Protein AF-A0A486NIH8-F1 (afdb_monomer)

Nearest PDB structures (foldseek):
  8gc5-assembly1_D  TM=3.573E-01  e=6.784E+00  Rattus norvegicus

Radius of gyration: 32.81 Å; Cα contacts (8 Å, |Δi|>4): 41; chains: 1; bounding box: 60×27×97 Å

Secondary structure (DSSP, 8-state):
---HHHHHHHHHHHHHHHHHHHHHHHHHHHHHHHHHHHHHHHHHHH-PPEEEPPPP-PPPSS-------PPPTTSS---HHHHHHHHHHTT-EEE--

Sequence (97 aa):
MVSNSSRLWDRFEDASHDNGMQMTSISNDAITALEAAEKRIAELESRTVTVNLPQRLQPGADGWDDWYMHSDNEGEYLKFDDVLAMLTAAGIKVEAE

Solvent-accessible surface area (backbone atoms only — not comparable to full-atom values): 6114 Å² total; per-residue (Å²): 132,86,54,75,67,58,61,50,50,55,54,47,51,52,51,51,51,52,50,52,51,50,52,50,51,53,49,53,54,50,49,53,52,48,55,53,48,51,54,51,47,54,52,58,72,63,61,65,51,75,48,80,65,80,76,82,84,71,79,67,101,77,70,97,73,97,78,85,82,67,68,53,98,84,62,88,46,69,52,70,68,56,51,52,48,51,36,48,75,68,64,35,45,72,57,88,122

Structure (mmCIF, N/CA/C/O backbone):
data_AF-A0A486NIH8-F1
#
_entry.id   AF-A0A486NIH8-F1
#
loop_
_atom_site.group_PDB
_atom_site.id
_atom_site.type_symbol
_atom_site.label_atom_id
_atom_site.label_alt_id
_atom_site.label_comp_id
_atom_site.label_asym_id
_atom_site.label_entity_id
_atom_site.label_seq_id
_atom_site.pdbx_PDB_ins_code
_atom_site.Cartn_x
_atom_site.Cartn_y
_atom_site.Cartn_z
_atom_site.occupancy
_atom_site.B_iso_or_equiv
_atom_site.auth_seq_id
_atom_site.auth_comp_id
_atom_site.auth_asym_id
_atom_site.auth_atom_id
_atom_site.pdbx_PDB_model_num
ATOM 1 N N . MET A 1 1 ? 30.454 2.120 -49.923 1.00 56.72 1 MET A N 1
ATOM 2 C CA . MET A 1 1 ? 30.059 0.881 -49.217 1.00 56.72 1 MET A CA 1
ATOM 3 C C . MET A 1 1 ? 30.159 1.161 -47.727 1.00 56.72 1 MET A C 1
ATOM 5 O O . MET A 1 1 ? 31.258 1.437 -47.269 1.00 56.72 1 MET A O 1
ATOM 9 N N . VAL A 1 2 ? 29.042 1.195 -46.993 1.00 65.19 2 VAL A N 1
ATOM 10 C CA . VAL A 1 2 ? 29.082 1.326 -45.524 1.00 65.19 2 VAL A CA 1
ATOM 11 C C . VAL A 1 2 ? 29.632 0.016 -44.968 1.00 65.19 2 VAL A C 1
ATOM 13 O O . VAL A 1 2 ? 29.163 -1.056 -45.348 1.00 65.19 2 VAL A O 1
ATOM 16 N N . SER A 1 3 ? 30.676 0.092 -44.144 1.00 81.25 3 SER A N 1
ATOM 17 C CA . SER A 1 3 ? 31.319 -1.101 -43.595 1.00 81.25 3 SER A CA 1
ATOM 18 C C . SER A 1 3 ? 30.367 -1.815 -42.637 1.00 81.25 3 SER A C 1
ATOM 20 O O . SER A 1 3 ? 29.647 -1.166 -41.878 1.00 81.25 3 SER A O 1
ATOM 22 N N . ASN A 1 4 ? 30.387 -3.148 -42.644 1.00 81.62 4 ASN A N 1
ATOM 23 C CA . ASN A 1 4 ? 29.507 -3.984 -41.818 1.00 81.62 4 ASN A CA 1
ATOM 24 C C . ASN A 1 4 ? 29.618 -3.643 -40.315 1.00 81.62 4 ASN A C 1
ATOM 26 O O . ASN A 1 4 ? 28.653 -3.769 -39.571 1.00 81.62 4 ASN A O 1
ATOM 30 N N . SER A 1 5 ? 30.784 -3.137 -39.897 1.00 83.12 5 SER A N 1
ATOM 31 C CA . SER A 1 5 ? 31.046 -2.644 -38.542 1.00 83.12 5 SER A CA 1
ATOM 32 C C . SER A 1 5 ? 30.202 -1.412 -38.175 1.00 83.12 5 SER A C 1
ATOM 34 O O . SER A 1 5 ? 29.614 -1.380 -37.103 1.00 83.12 5 SER A O 1
ATOM 36 N N . SER A 1 6 ? 30.044 -0.435 -39.080 1.00 86.75 6 SER A N 1
ATOM 37 C CA . SER A 1 6 ? 29.255 0.788 -38.823 1.00 86.75 6 SER A CA 1
ATOM 38 C C . SER A 1 6 ? 27.792 0.461 -38.527 1.00 86.75 6 SER A C 1
ATOM 40 O O . SER A 1 6 ? 27.213 0.974 -37.583 1.00 86.75 6 SER A O 1
ATOM 42 N N . ARG A 1 7 ? 27.221 -0.482 -39.283 1.00 90.44 7 ARG A N 1
ATOM 43 C CA . ARG A 1 7 ? 25.817 -0.883 -39.147 1.00 90.44 7 ARG A CA 1
ATOM 44 C C . ARG A 1 7 ? 25.535 -1.676 -37.865 1.00 90.44 7 ARG A C 1
ATOM 46 O O . ARG A 1 7 ? 24.387 -1.757 -37.440 1.00 90.44 7 ARG A O 1
ATOM 53 N N . LEU A 1 8 ? 26.555 -2.307 -37.281 1.00 91.06 8 LEU A N 1
ATOM 54 C CA . LEU A 1 8 ? 26.438 -2.969 -35.980 1.00 91.06 8 LEU A CA 1
ATOM 55 C C . LEU A 1 8 ? 26.443 -1.954 -34.836 1.00 91.06 8 LEU A C 1
ATOM 57 O O . LEU A 1 8 ? 25.697 -2.145 -33.881 1.00 91.06 8 LEU A O 1
ATOM 61 N N . TRP A 1 9 ? 27.232 -0.884 -34.956 1.00 92.62 9 TRP A N 1
ATOM 62 C CA . TRP A 1 9 ? 27.263 0.197 -33.971 1.00 92.62 9 TRP A CA 1
ATOM 63 C C . TRP A 1 9 ? 25.944 0.964 -33.913 1.00 92.62 9 TRP A C 1
ATOM 65 O O . TRP A 1 9 ? 25.400 1.094 -32.822 1.00 92.62 9 TRP A O 1
ATOM 75 N N . ASP A 1 10 ? 25.375 1.342 -35.061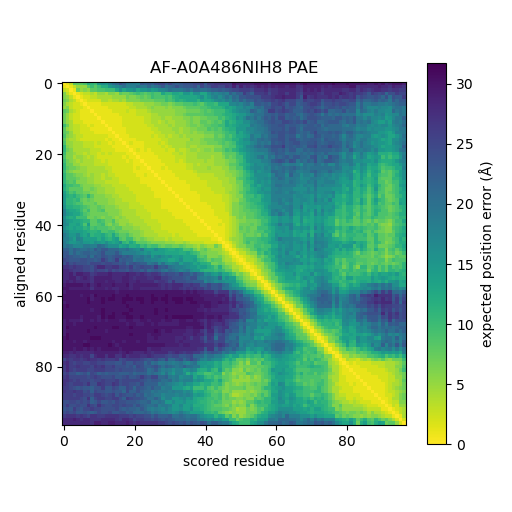 1.00 93.62 10 ASP A N 1
ATOM 76 C CA . ASP A 1 10 ? 24.083 2.048 -35.107 1.00 93.62 10 ASP A CA 1
ATOM 77 C C . ASP A 1 10 ? 22.978 1.226 -34.415 1.00 93.62 10 ASP A C 1
ATOM 79 O O . ASP A 1 10 ? 22.261 1.708 -33.545 1.00 93.62 10 ASP A O 1
ATOM 83 N N . ARG A 1 11 ? 22.908 -0.080 -34.714 1.00 92.19 11 ARG A N 1
ATOM 84 C CA . ARG A 1 11 ? 21.935 -0.989 -34.082 1.00 92.19 11 ARG A CA 1
ATOM 85 C C . ARG A 1 11 ? 22.152 -1.157 -32.581 1.00 92.19 11 ARG A C 1
ATOM 87 O O . ARG A 1 11 ? 21.196 -1.428 -31.860 1.00 92.19 11 ARG A O 1
ATOM 94 N N . PHE A 1 12 ? 23.401 -1.104 -32.129 1.00 92.94 12 PHE A N 1
ATOM 95 C CA . PHE A 1 12 ? 23.723 -1.191 -30.710 1.00 92.94 12 PHE A CA 1
ATOM 96 C C . PHE A 1 12 ? 23.298 0.081 -29.970 1.00 92.94 12 PHE A C 1
ATOM 98 O O . PHE A 1 12 ? 22.767 -0.013 -28.863 1.00 92.94 12 PHE A O 1
ATOM 105 N N . GLU A 1 13 ? 23.503 1.249 -30.577 1.00 94.56 13 GLU A N 1
ATOM 106 C CA . GLU A 1 13 ? 23.083 2.537 -30.028 1.00 94.56 13 GLU A CA 1
ATOM 107 C C . GLU A 1 13 ? 21.553 2.630 -29.945 1.00 94.56 13 GLU A C 1
ATOM 109 O O . GLU A 1 13 ? 21.028 2.899 -28.863 1.00 94.56 13 GLU A O 1
A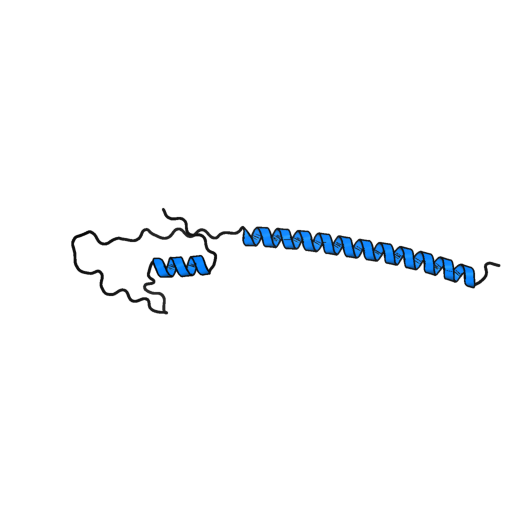TOM 114 N N . ASP A 1 14 ? 20.845 2.259 -31.019 1.00 94.31 14 ASP A N 1
ATOM 115 C CA . ASP A 1 14 ? 19.378 2.180 -31.052 1.00 94.31 14 ASP A CA 1
ATOM 116 C C . ASP A 1 14 ? 18.839 1.243 -29.958 1.00 94.31 14 ASP A C 1
ATOM 118 O O . ASP A 1 14 ? 17.972 1.616 -29.169 1.00 94.31 14 ASP A O 1
ATOM 122 N N . ALA A 1 15 ? 19.398 0.032 -29.843 1.00 93.44 15 ALA A N 1
ATOM 123 C CA . ALA A 1 15 ? 18.972 -0.935 -28.830 1.00 93.44 15 ALA A CA 1
ATOM 124 C C . ALA A 1 15 ? 19.265 -0.459 -27.398 1.00 93.44 15 ALA A C 1
ATOM 126 O O . ALA A 1 15 ? 18.494 -0.732 -26.478 1.00 93.44 15 ALA A O 1
ATOM 127 N N . SER A 1 16 ? 20.379 0.247 -27.189 1.00 92.25 16 SER A N 1
ATOM 128 C CA . SER A 1 16 ? 20.728 0.810 -25.882 1.00 92.25 16 SER A CA 1
ATOM 129 C C . SER A 1 16 ? 19.780 1.945 -25.496 1.00 92.25 16 SER A C 1
ATOM 131 O O . SER A 1 16 ? 19.367 2.032 -24.338 1.00 92.25 16 SER A O 1
ATOM 133 N N . HIS A 1 17 ? 19.397 2.777 -26.465 1.00 93.81 17 HIS A N 1
ATOM 134 C CA . HIS A 1 17 ? 18.413 3.835 -26.278 1.00 93.81 17 HIS A CA 1
ATOM 135 C C . HIS A 1 17 ? 17.027 3.266 -25.945 1.00 93.81 17 HIS A C 1
ATOM 137 O O . HIS A 1 17 ? 16.437 3.648 -24.932 1.00 93.81 17 HIS A O 1
ATOM 143 N N . ASP A 1 18 ? 16.554 2.289 -26.722 1.00 94.88 18 ASP A N 1
ATOM 144 C CA . ASP A 1 18 ? 15.278 1.605 -26.488 1.00 94.88 18 ASP A CA 1
ATOM 145 C C . ASP A 1 18 ? 15.241 0.917 -25.121 1.00 94.88 18 ASP A C 1
ATOM 147 O O . ASP A 1 18 ? 14.258 1.040 -24.388 1.00 94.88 18 ASP A O 1
ATOM 151 N N . ASN A 1 19 ? 16.326 0.246 -24.726 1.00 94.19 19 ASN A N 1
ATOM 152 C CA . ASN A 1 19 ? 16.440 -0.350 -23.396 1.00 94.19 19 ASN A CA 1
ATOM 153 C C . ASN A 1 19 ? 16.386 0.710 -22.286 1.00 94.19 19 ASN A C 1
ATOM 155 O O . ASN A 1 19 ? 15.740 0.493 -21.261 1.00 94.19 19 ASN A O 1
ATOM 159 N N . GLY A 1 20 ? 17.031 1.864 -22.482 1.00 94.12 20 GLY A N 1
ATOM 160 C CA . GLY A 1 20 ? 16.977 2.987 -21.542 1.00 94.12 20 GLY A CA 1
ATOM 161 C C . GLY A 1 20 ? 15.563 3.552 -21.378 1.00 94.12 20 GLY A C 1
ATOM 162 O O . GLY A 1 20 ? 15.110 3.804 -20.256 1.00 94.12 20 GLY A O 1
ATOM 163 N N . MET A 1 21 ? 14.831 3.689 -22.486 1.00 94.12 21 MET A N 1
ATOM 164 C CA . MET A 1 21 ? 13.429 4.110 -22.472 1.00 94.12 21 MET A CA 1
ATOM 165 C C . MET A 1 21 ? 12.529 3.079 -21.786 1.00 94.12 21 MET A C 1
ATOM 167 O O . MET A 1 21 ? 11.725 3.450 -20.930 1.00 94.12 21 MET A O 1
ATOM 171 N N . GLN A 1 22 ? 12.692 1.788 -22.091 1.00 94.31 22 GLN A N 1
ATOM 172 C CA . GLN A 1 22 ? 11.934 0.717 -21.438 1.00 94.31 22 GLN A CA 1
ATOM 173 C C . GLN A 1 22 ? 12.190 0.680 -19.931 1.00 94.31 22 GLN A C 1
ATOM 175 O O . GLN A 1 22 ? 11.241 0.596 -19.157 1.00 94.31 22 GLN A O 1
ATOM 180 N N . MET A 1 23 ? 13.447 0.812 -19.499 1.00 95.25 23 MET A N 1
ATOM 181 C CA . MET A 1 23 ? 13.794 0.841 -18.076 1.00 95.25 23 MET A CA 1
ATOM 182 C C . MET A 1 23 ? 13.123 2.013 -17.352 1.00 95.25 23 MET A C 1
ATOM 184 O O . MET A 1 23 ? 12.626 1.865 -16.235 1.00 95.25 23 MET A O 1
ATOM 188 N N . THR A 1 24 ? 13.073 3.172 -18.008 1.00 95.25 24 THR A N 1
ATOM 189 C CA . THR A 1 24 ? 12.405 4.361 -17.474 1.00 95.25 24 THR A CA 1
ATOM 190 C C . THR A 1 24 ? 10.894 4.147 -17.379 1.00 95.25 24 THR A C 1
ATOM 192 O O . THR A 1 24 ? 10.305 4.447 -16.344 1.00 95.25 24 THR A O 1
ATOM 195 N N . SER A 1 25 ? 10.267 3.573 -18.412 1.00 95.62 25 SER A N 1
ATOM 196 C CA . SER A 1 25 ? 8.836 3.237 -18.393 1.00 95.62 25 SER A CA 1
ATOM 197 C C . SER A 1 25 ? 8.500 2.265 -17.263 1.00 95.62 25 SER A C 1
ATOM 199 O O . SER A 1 25 ? 7.608 2.542 -16.470 1.00 95.62 25 SER A O 1
ATOM 201 N N . ILE A 1 26 ? 9.262 1.173 -17.134 1.00 96.31 26 ILE A N 1
ATOM 202 C CA . ILE A 1 26 ? 9.068 0.169 -16.077 1.00 96.31 26 ILE A CA 1
ATOM 203 C C . ILE A 1 26 ? 9.211 0.809 -14.694 1.00 96.31 26 ILE A C 1
ATOM 205 O O . ILE A 1 26 ? 8.423 0.523 -13.795 1.00 96.31 26 ILE A O 1
ATOM 209 N N . SER A 1 27 ? 10.198 1.692 -14.524 1.00 96.00 27 SER A N 1
ATOM 210 C CA . SER A 1 27 ? 10.405 2.402 -13.260 1.00 96.00 27 SER A CA 1
ATOM 211 C C . SER A 1 27 ? 9.211 3.296 -12.920 1.00 96.00 27 SER A C 1
ATOM 213 O O . SER A 1 27 ? 8.733 3.267 -11.790 1.00 96.00 27 SER A O 1
ATOM 215 N N . ASN A 1 28 ? 8.685 4.043 -13.891 1.00 96.62 28 ASN A N 1
ATOM 216 C CA . ASN A 1 28 ? 7.524 4.910 -13.687 1.00 96.62 28 ASN A CA 1
ATOM 217 C C . ASN A 1 28 ? 6.249 4.116 -13.368 1.00 96.62 28 ASN A C 1
ATOM 219 O O . ASN A 1 28 ? 5.496 4.497 -12.469 1.00 96.62 28 ASN A O 1
ATOM 223 N N . ASP A 1 29 ? 6.025 2.996 -14.057 1.00 96.81 29 ASP A N 1
ATOM 224 C CA . ASP A 1 29 ? 4.888 2.112 -13.793 1.00 96.81 29 ASP A CA 1
ATOM 225 C C . ASP A 1 29 ? 4.981 1.511 -12.382 1.00 96.81 29 ASP A C 1
ATOM 227 O O . ASP A 1 29 ? 3.991 1.479 -11.647 1.00 96.81 29 ASP A O 1
ATOM 231 N N . ALA A 1 30 ? 6.183 1.095 -11.966 1.00 96.12 30 ALA A N 1
ATOM 232 C CA . ALA A 1 30 ? 6.432 0.574 -10.625 1.00 96.12 30 ALA A CA 1
ATOM 233 C C . ALA A 1 30 ? 6.201 1.632 -9.535 1.00 96.12 30 ALA A C 1
ATOM 235 O O . ALA A 1 30 ? 5.575 1.328 -8.520 1.00 96.12 30 ALA A O 1
ATOM 236 N N . ILE A 1 31 ? 6.655 2.871 -9.754 1.00 97.12 31 ILE A N 1
ATOM 237 C CA . ILE A 1 31 ? 6.418 3.994 -8.833 1.00 97.12 31 ILE A CA 1
ATOM 238 C C . ILE A 1 31 ? 4.917 4.263 -8.707 1.00 97.12 31 ILE A C 1
ATOM 240 O O . ILE A 1 31 ? 4.393 4.316 -7.599 1.00 97.12 31 ILE A O 1
ATOM 244 N N . THR A 1 32 ? 4.202 4.336 -9.830 1.00 97.19 32 THR A N 1
ATOM 245 C CA . THR A 1 32 ? 2.754 4.595 -9.840 1.00 97.19 32 THR A CA 1
ATOM 246 C C . THR A 1 32 ? 1.980 3.497 -9.102 1.00 97.19 32 THR A C 1
ATOM 248 O O . THR A 1 32 ? 1.049 3.774 -8.341 1.00 97.19 32 THR A O 1
ATOM 251 N N . ALA A 1 33 ? 2.364 2.232 -9.298 1.00 96.50 33 ALA A N 1
ATOM 252 C CA . ALA A 1 33 ? 1.759 1.105 -8.595 1.00 96.50 33 ALA A CA 1
ATOM 253 C C . ALA A 1 33 ? 2.033 1.150 -7.083 1.00 96.50 33 ALA A C 1
ATOM 255 O O . ALA A 1 33 ? 1.138 0.841 -6.292 1.00 96.50 33 ALA A O 1
ATOM 256 N N . LEU A 1 34 ? 3.243 1.555 -6.685 1.00 96.56 34 LEU A N 1
ATOM 257 C CA . LEU A 1 34 ? 3.615 1.706 -5.282 1.00 96.56 34 LEU A CA 1
ATOM 258 C C . LEU A 1 34 ? 2.804 2.817 -4.609 1.00 96.56 34 LEU A C 1
ATOM 260 O O . LEU A 1 34 ? 2.176 2.562 -3.587 1.00 96.56 34 LEU A O 1
ATOM 264 N N . GLU A 1 35 ? 2.720 3.999 -5.221 1.00 96.69 35 GLU A N 1
ATOM 265 C CA . GLU A 1 35 ? 1.927 5.124 -4.705 1.00 96.69 35 GLU A CA 1
ATOM 266 C C . GLU A 1 35 ? 0.445 4.749 -4.530 1.00 96.69 35 GLU A C 1
ATOM 268 O O . GLU A 1 35 ? -0.192 5.085 -3.527 1.00 96.69 35 GLU A O 1
ATOM 273 N N . ALA A 1 36 ? -0.120 4.004 -5.486 1.00 95.69 36 ALA A N 1
ATOM 274 C CA . ALA A 1 36 ? -1.494 3.519 -5.396 1.00 95.69 36 ALA A CA 1
ATOM 275 C C . ALA A 1 36 ? -1.688 2.515 -4.244 1.00 95.69 36 ALA A C 1
ATOM 277 O O . ALA A 1 36 ? -2.717 2.548 -3.560 1.00 95.69 36 ALA A O 1
ATOM 278 N N . ALA A 1 37 ? -0.714 1.629 -4.020 1.00 94.50 37 ALA A N 1
ATOM 279 C CA . ALA A 1 37 ? -0.740 0.670 -2.922 1.00 94.50 37 ALA A CA 1
ATOM 280 C C . ALA A 1 37 ? -0.608 1.367 -1.563 1.00 94.50 37 ALA A C 1
ATOM 282 O O . ALA A 1 37 ? -1.418 1.105 -0.675 1.00 94.50 37 ALA A O 1
ATOM 283 N N . GLU A 1 38 ? 0.338 2.297 -1.420 1.00 95.31 38 GLU A N 1
ATOM 284 C CA . GLU A 1 38 ? 0.532 3.095 -0.205 1.00 95.31 38 GLU A CA 1
ATOM 285 C C . GLU A 1 38 ? -0.730 3.881 0.151 1.00 95.31 38 GLU A C 1
ATOM 287 O O . GLU A 1 38 ? -1.193 3.833 1.290 1.00 95.31 38 GLU A O 1
ATOM 292 N N . LYS A 1 39 ? -1.363 4.527 -0.836 1.00 93.94 39 LYS A N 1
ATOM 293 C CA . LYS A 1 39 ? -2.627 5.239 -0.625 1.00 93.94 39 LYS A CA 1
ATOM 294 C C . LYS A 1 39 ? -3.734 4.313 -0.123 1.00 93.94 39 LYS A C 1
ATOM 296 O O . LYS A 1 39 ? -4.489 4.689 0.772 1.00 93.94 39 LYS A O 1
ATOM 301 N N . ARG A 1 40 ? -3.841 3.107 -0.687 1.00 92.31 40 ARG A N 1
ATOM 302 C CA . ARG A 1 40 ? -4.851 2.124 -0.277 1.00 92.31 40 ARG A CA 1
ATOM 303 C C . ARG A 1 40 ? -4.566 1.557 1.112 1.00 92.31 40 ARG A C 1
ATOM 305 O O . ARG A 1 40 ? -5.509 1.314 1.856 1.00 92.31 40 ARG A O 1
ATOM 312 N N . ILE A 1 41 ? -3.298 1.361 1.468 1.00 90.25 41 ILE A N 1
ATOM 313 C CA . ILE A 1 41 ? -2.897 0.961 2.821 1.0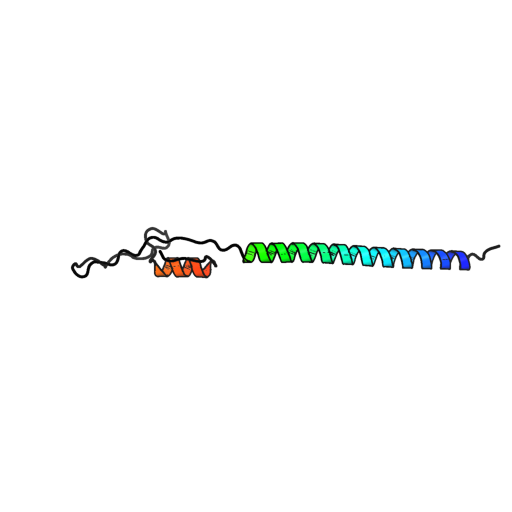0 90.25 41 ILE A CA 1
ATOM 314 C C . ILE A 1 41 ? -3.279 2.059 3.811 1.00 90.25 41 ILE A C 1
ATOM 316 O O . ILE A 1 41 ? -3.997 1.766 4.757 1.00 90.25 41 ILE A O 1
ATOM 320 N N . ALA A 1 42 ? -2.923 3.317 3.541 1.00 87.75 42 ALA A N 1
ATOM 321 C CA . ALA A 1 42 ? -3.285 4.441 4.402 1.00 87.75 42 ALA A CA 1
ATOM 322 C C . ALA A 1 42 ? -4.809 4.585 4.567 1.00 87.75 42 ALA A C 1
ATOM 324 O O . ALA A 1 42 ? -5.299 4.827 5.668 1.00 87.75 42 ALA A O 1
ATOM 325 N N . GLU A 1 43 ? -5.582 4.388 3.493 1.00 87.69 43 GLU A N 1
ATOM 326 C CA . GLU A 1 43 ? -7.045 4.349 3.569 1.00 87.69 43 GLU A CA 1
ATOM 327 C C . GLU A 1 43 ? -7.522 3.215 4.487 1.00 87.69 43 GLU A C 1
ATOM 329 O O . GLU A 1 43 ? -8.326 3.454 5.386 1.00 87.69 43 GLU A O 1
ATOM 334 N N . LEU A 1 44 ? -7.016 1.993 4.304 1.00 83.75 44 LEU A N 1
ATOM 335 C CA . LEU A 1 44 ? -7.394 0.838 5.120 1.00 83.75 44 LEU A CA 1
ATOM 336 C C . LEU A 1 44 ? -6.984 0.989 6.589 1.00 83.75 44 LEU A C 1
ATOM 338 O O . LEU A 1 44 ? -7.771 0.637 7.460 1.00 83.75 44 LEU A O 1
ATOM 342 N N . GLU A 1 45 ? -5.809 1.544 6.868 1.00 81.62 45 GLU A N 1
ATOM 343 C CA . GLU A 1 45 ? -5.338 1.846 8.224 1.00 81.62 45 GLU A CA 1
ATOM 344 C C . GLU A 1 45 ? -6.152 2.970 8.876 1.00 81.62 45 GLU A C 1
ATOM 346 O O . GLU A 1 45 ? -6.365 2.962 10.085 1.00 81.62 45 GLU A O 1
ATOM 351 N N . SER A 1 46 ? -6.669 3.916 8.084 1.00 76.94 46 SER A N 1
ATOM 352 C CA . SER A 1 46 ? -7.555 4.974 8.580 1.00 76.94 46 SER A CA 1
ATOM 353 C C . SER A 1 46 ? -8.989 4.504 8.848 1.00 76.94 46 SER A C 1
ATOM 355 O O . SER A 1 46 ? -9.747 5.203 9.524 1.00 76.94 46 SER A O 1
ATOM 357 N N . ARG A 1 47 ? -9.391 3.333 8.330 1.00 73.00 47 ARG A N 1
ATOM 358 C CA . ARG A 1 47 ? -10.727 2.772 8.563 1.00 73.00 47 ARG A CA 1
ATOM 359 C C . ARG A 1 47 ? -10.828 2.261 9.995 1.00 73.00 47 ARG A C 1
ATOM 361 O O . ARG A 1 47 ? -10.622 1.086 10.276 1.00 73.00 47 ARG A O 1
ATOM 368 N N . THR A 1 48 ? -11.229 3.143 10.897 1.00 65.88 48 THR A N 1
ATOM 369 C CA . THR A 1 48 ? -11.620 2.774 12.254 1.00 65.88 48 THR A CA 1
ATOM 370 C C . THR A 1 48 ? -13.049 2.242 12.253 1.00 65.88 48 THR A C 1
ATOM 372 O O . THR A 1 48 ? -13.961 2.896 11.746 1.00 65.88 48 THR A O 1
ATOM 375 N N . VAL A 1 49 ? -13.266 1.072 12.847 1.00 66.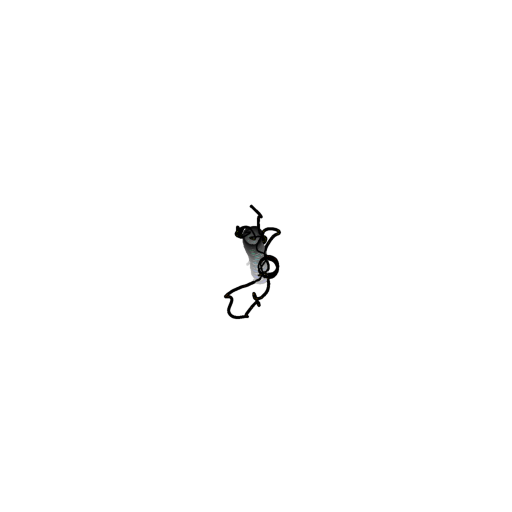44 49 VAL A N 1
ATOM 376 C CA . VAL A 1 49 ? -14.612 0.622 13.214 1.00 66.44 49 VAL A CA 1
ATOM 377 C C . VAL A 1 49 ? -14.922 1.233 14.576 1.00 66.44 49 VAL A C 1
ATOM 379 O O . VAL A 1 49 ? -14.192 0.969 15.528 1.00 66.44 49 VAL A O 1
ATOM 382 N N . THR A 1 50 ? -15.961 2.066 14.650 1.00 64.94 50 THR A N 1
ATOM 383 C CA . THR A 1 50 ? -16.476 2.595 15.919 1.00 64.94 50 THR A CA 1
ATOM 384 C C . THR A 1 50 ? -17.586 1.685 16.418 1.00 64.94 50 THR A C 1
ATOM 386 O O . THR A 1 50 ? -18.578 1.489 15.716 1.00 64.94 50 THR A O 1
ATOM 389 N N . VAL A 1 51 ? -17.423 1.119 17.612 1.00 65.00 51 VAL A N 1
ATOM 390 C CA . VAL A 1 51 ? -18.456 0.301 18.262 1.00 65.00 51 VAL A CA 1
ATOM 391 C C . VAL A 1 51 ? -19.009 1.070 19.453 1.00 65.00 51 VAL A C 1
ATOM 393 O O . VAL A 1 51 ? -18.265 1.369 20.384 1.00 65.00 51 VAL A O 1
ATOM 396 N N . ASN A 1 52 ? -20.311 1.361 19.430 1.00 64.38 52 ASN A N 1
ATOM 397 C CA . ASN A 1 52 ? -21.022 1.896 20.589 1.00 64.38 52 ASN A CA 1
ATOM 398 C C . ASN A 1 52 ? -21.401 0.720 21.488 1.00 64.38 52 ASN A C 1
ATOM 400 O O . ASN A 1 52 ? -22.233 -0.112 21.113 1.00 64.38 52 ASN A O 1
ATOM 404 N N . LEU A 1 53 ? -20.763 0.630 22.652 1.00 64.75 53 LEU A N 1
ATOM 405 C CA . LEU A 1 53 ? -21.112 -0.375 23.649 1.00 64.75 53 LEU A CA 1
ATOM 406 C C . LEU A 1 53 ? -22.237 0.156 24.549 1.00 64.75 53 LEU A C 1
ATOM 408 O O . LEU A 1 53 ? -22.213 1.332 24.914 1.00 64.75 53 LEU A O 1
ATOM 412 N N . PRO A 1 54 ? -23.210 -0.687 24.939 1.00 61.84 54 PRO A N 1
ATOM 413 C CA . PRO A 1 54 ? -24.225 -0.294 25.909 1.00 61.84 54 PRO A CA 1
ATOM 414 C C . PRO A 1 54 ? -23.576 0.102 27.244 1.00 61.84 54 PRO A C 1
ATOM 416 O O . PRO A 1 54 ? -22.575 -0.490 27.660 1.00 61.84 54 PRO A O 1
ATOM 419 N N . GLN A 1 55 ? -24.158 1.095 27.924 1.00 59.12 55 GLN A N 1
ATOM 420 C CA . GLN A 1 55 ? -23.684 1.543 29.234 1.00 59.12 55 GLN A CA 1
ATOM 421 C C . GLN A 1 55 ? -23.656 0.381 30.235 1.00 59.12 55 GLN A C 1
ATOM 423 O O . GLN A 1 55 ? -24.603 -0.403 30.335 1.00 59.12 55 GLN A O 1
ATOM 428 N N . ARG A 1 56 ? -22.570 0.294 31.015 1.00 58.34 56 ARG A N 1
ATOM 429 C CA . ARG A 1 56 ? -22.483 -0.635 32.149 1.00 58.34 56 ARG A CA 1
ATOM 430 C C . ARG A 1 56 ? -23.597 -0.300 33.142 1.00 58.34 56 ARG A C 1
ATOM 432 O O . ARG A 1 56 ? -23.572 0.767 33.753 1.00 58.34 56 ARG A O 1
ATOM 439 N N . LEU A 1 57 ? -24.528 -1.231 33.347 1.00 53.50 57 LEU A N 1
ATOM 440 C CA . LEU A 1 57 ? -25.422 -1.217 34.503 1.00 53.50 57 LEU A CA 1
ATOM 441 C C . LEU A 1 57 ? -24.557 -1.380 35.759 1.00 53.50 57 LEU A C 1
ATOM 443 O O . LEU A 1 57 ? -24.047 -2.464 36.031 1.00 53.50 57 LEU A O 1
ATOM 447 N N . GLN A 1 58 ? -24.326 -0.283 36.481 1.00 52.16 58 GLN A N 1
ATOM 448 C CA . GLN A 1 58 ? -23.738 -0.342 37.816 1.00 52.16 58 GLN A CA 1
ATOM 449 C C . GLN A 1 58 ? -24.839 -0.758 38.800 1.00 52.16 58 GLN A C 1
ATOM 451 O O . GLN A 1 58 ? -25.923 -0.166 38.750 1.00 52.16 58 GLN A O 1
ATOM 456 N N . PRO A 1 59 ? -24.604 -1.742 39.683 1.00 50.66 59 PRO A N 1
ATOM 457 C CA . PRO A 1 59 ? -25.547 -2.056 40.744 1.00 50.66 59 PRO A CA 1
ATOM 458 C C . PRO A 1 59 ? -25.815 -0.804 41.583 1.00 50.66 59 PRO A C 1
ATOM 460 O O . PRO A 1 59 ? -24.883 -0.113 42.006 1.00 50.66 59 PRO A O 1
ATOM 463 N N . GLY A 1 60 ? -27.097 -0.505 41.807 1.00 45.75 60 GLY A N 1
ATOM 464 C CA . GLY A 1 60 ? -27.512 0.459 42.822 1.00 45.75 60 GLY A CA 1
ATOM 465 C C . GLY A 1 60 ? -26.888 0.082 44.164 1.00 45.75 60 GLY A C 1
ATOM 466 O O . GLY A 1 60 ? -26.662 -1.095 44.443 1.00 45.75 60 GLY A O 1
ATOM 467 N N . ALA A 1 61 ? -26.548 1.086 44.966 1.00 46.31 61 ALA A N 1
ATOM 468 C CA . ALA A 1 61 ? -25.778 0.982 46.206 1.00 46.31 61 ALA A CA 1
ATOM 469 C C . ALA A 1 61 ? -26.464 0.186 47.350 1.00 46.31 61 ALA A C 1
ATOM 471 O O . ALA A 1 61 ? -26.162 0.398 48.524 1.00 46.31 61 ALA A O 1
ATOM 472 N N . ASP A 1 62 ? -27.391 -0.714 47.038 1.00 51.09 62 ASP A N 1
ATOM 473 C CA . ASP A 1 62 ? -28.333 -1.330 47.959 1.00 51.09 62 ASP A CA 1
ATOM 474 C C . ASP A 1 62 ? -28.896 -2.660 47.427 1.00 51.09 62 ASP A C 1
ATOM 476 O O . ASP A 1 62 ? -30.083 -2.794 47.152 1.00 51.09 62 ASP A O 1
ATOM 480 N N . GLY A 1 63 ? -28.071 -3.707 47.353 1.00 48.09 63 GLY A N 1
ATOM 481 C CA . GLY A 1 63 ? -28.622 -5.056 47.207 1.00 48.09 63 GLY A CA 1
ATOM 482 C C . GLY A 1 63 ? -27.648 -6.094 46.687 1.00 48.09 63 GLY A C 1
ATOM 483 O O . GLY A 1 63 ? -27.236 -6.069 45.538 1.00 48.09 63 GLY A O 1
ATOM 484 N N . TRP A 1 64 ? -27.313 -7.027 47.565 1.00 51.47 64 TRP A N 1
ATOM 485 C CA . TRP A 1 64 ? -26.596 -8.268 47.315 1.00 51.47 64 TRP A CA 1
ATOM 486 C C . TRP A 1 64 ? -27.132 -9.053 46.099 1.00 51.47 64 TRP A C 1
ATOM 488 O O . TRP A 1 64 ? -28.162 -9.698 46.251 1.00 51.47 64 TRP A O 1
ATOM 498 N N . ASP A 1 65 ? -26.431 -9.045 44.951 1.00 52.59 65 ASP A N 1
ATOM 499 C CA . ASP A 1 65 ? -26.433 -10.177 43.985 1.00 52.59 65 ASP A CA 1
ATOM 500 C C . ASP A 1 65 ? -25.334 -10.139 42.886 1.00 52.59 65 ASP A C 1
ATOM 502 O O . ASP A 1 65 ? -25.460 -10.748 41.828 1.00 52.59 65 ASP A O 1
ATOM 506 N N . ASP A 1 66 ? -24.216 -9.439 43.101 1.00 52.72 66 ASP A N 1
ATOM 507 C CA . ASP A 1 66 ? -23.188 -9.194 42.065 1.00 52.72 66 ASP A CA 1
ATOM 508 C C . ASP A 1 66 ? -22.193 -10.372 41.852 1.00 52.72 66 ASP A C 1
ATOM 510 O O . ASP A 1 66 ? -20.996 -10.158 41.662 1.00 52.72 66 ASP A O 1
ATOM 514 N N . TRP A 1 67 ? -22.640 -11.635 41.989 1.00 53.62 67 TRP A N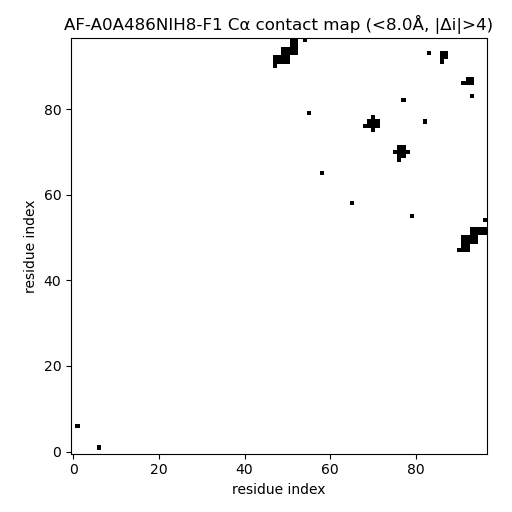 1
ATOM 515 C CA . TRP A 1 67 ? -21.732 -12.754 42.329 1.00 53.62 67 TRP A CA 1
ATOM 516 C C . TRP A 1 67 ? -21.607 -13.963 41.393 1.00 53.62 67 TRP A C 1
ATOM 518 O O . TRP A 1 67 ? -20.745 -14.791 41.675 1.00 53.62 67 TRP A O 1
ATOM 528 N N . TYR A 1 68 ? -22.308 -14.089 40.262 1.00 53.00 68 TYR A N 1
ATOM 529 C CA . TYR A 1 68 ? -22.010 -15.194 39.325 1.00 53.00 68 TYR A CA 1
ATOM 530 C C . TYR A 1 68 ? -22.152 -14.800 37.859 1.00 53.00 68 TYR A C 1
ATOM 532 O O . TYR A 1 68 ? -23.102 -15.172 37.181 1.00 53.00 68 TYR A O 1
ATOM 540 N N . MET A 1 69 ? -21.146 -14.089 37.351 1.00 52.78 69 MET A N 1
ATOM 541 C CA . MET A 1 69 ? -20.937 -13.934 35.915 1.00 52.78 69 MET A CA 1
ATOM 542 C C . MET A 1 69 ? -19.487 -14.311 35.602 1.00 52.78 69 MET A C 1
ATOM 544 O O . MET A 1 69 ? -18.558 -13.507 35.726 1.00 52.78 69 MET A O 1
ATOM 548 N N . HIS A 1 70 ? -19.282 -15.594 35.312 1.00 49.00 70 HIS A N 1
ATOM 549 C CA . HIS A 1 70 ? -18.002 -16.116 34.851 1.00 49.00 70 HIS A CA 1
ATOM 550 C C . HIS A 1 70 ? -17.955 -15.988 33.333 1.00 49.00 70 HIS A C 1
ATOM 552 O O . HIS A 1 70 ? -18.896 -16.397 32.661 1.00 49.00 70 HIS A O 1
ATOM 558 N N . SER A 1 71 ? -16.867 -15.424 32.807 1.00 47.91 71 SER A N 1
ATOM 559 C CA . SER A 1 71 ? -16.590 -15.485 31.379 1.00 47.91 71 SER A CA 1
ATOM 560 C C . SER A 1 71 ? -16.414 -16.949 30.989 1.00 47.91 71 SER A C 1
ATOM 562 O O . SER A 1 71 ? -15.519 -17.631 31.492 1.00 47.91 71 SER A O 1
ATOM 564 N N . ASP A 1 72 ? -17.293 -17.445 30.131 1.00 48.44 72 ASP A N 1
ATOM 565 C CA . ASP A 1 72 ? -17.070 -18.686 29.411 1.00 48.44 72 ASP A CA 1
ATOM 566 C C . ASP A 1 72 ? -16.401 -18.384 28.063 1.00 48.44 72 ASP A C 1
ATOM 568 O O . ASP A 1 72 ? -16.452 -17.274 27.529 1.00 48.44 72 ASP A O 1
ATOM 572 N N . ASN A 1 73 ? -15.724 -19.386 27.506 1.00 51.84 73 ASN A N 1
ATOM 573 C CA . ASN A 1 73 ? -15.147 -19.291 26.164 1.00 51.84 73 ASN A CA 1
ATOM 574 C C . ASN A 1 73 ? -16.222 -19.407 25.059 1.00 51.84 73 ASN A C 1
ATOM 576 O O . ASN A 1 73 ? -15.880 -19.361 23.878 1.00 51.84 73 ASN A O 1
ATOM 580 N N . GLU A 1 74 ? -17.490 -19.594 25.441 1.00 53.94 74 GLU A N 1
ATOM 581 C CA . GLU A 1 74 ? -18.648 -19.785 24.559 1.00 53.94 74 GLU A CA 1
ATOM 582 C C . GLU A 1 74 ? -19.420 -18.471 24.317 1.00 53.94 74 GLU A C 1
ATOM 584 O O . GLU A 1 74 ? -20.157 -18.372 23.336 1.00 53.94 74 GLU A O 1
ATOM 589 N N . GLY A 1 75 ? -19.138 -17.418 25.097 1.00 49.16 75 GLY A N 1
ATOM 590 C CA . GLY A 1 75 ? -19.512 -16.035 24.805 1.00 49.16 75 GLY A CA 1
ATOM 591 C C . GLY A 1 75 ? -20.845 -15.581 25.397 1.00 49.16 75 GLY A C 1
ATOM 592 O O . GLY A 1 75 ? -21.345 -14.538 24.973 1.00 49.16 75 GLY A O 1
ATOM 593 N N . GLU A 1 76 ? -21.425 -16.308 26.357 1.00 50.56 76 GLU A N 1
ATOM 594 C CA . GLU A 1 76 ? -22.735 -15.939 26.913 1.00 50.56 76 GLU A CA 1
ATOM 595 C C . GLU A 1 76 ? -22.653 -14.697 27.817 1.00 50.56 76 GLU A C 1
ATOM 597 O O . GLU A 1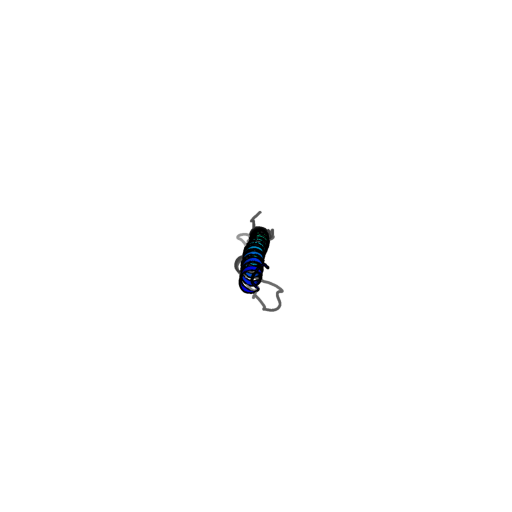 76 ? -23.569 -13.874 27.798 1.00 50.56 76 GLU A O 1
ATOM 602 N N . TYR A 1 77 ? -21.536 -14.487 28.532 1.00 52.97 77 TYR A N 1
ATOM 603 C CA . TYR A 1 77 ? -21.334 -13.307 29.385 1.00 52.97 77 TYR A CA 1
ATOM 604 C C . TYR A 1 77 ? -19.858 -12.869 29.497 1.00 52.97 77 TYR A C 1
ATOM 606 O O . TYR A 1 77 ? -19.148 -13.204 30.447 1.00 52.97 77 TYR A O 1
ATOM 614 N N . LEU A 1 78 ? -19.384 -12.059 28.544 1.00 61.09 78 LEU A N 1
ATOM 615 C 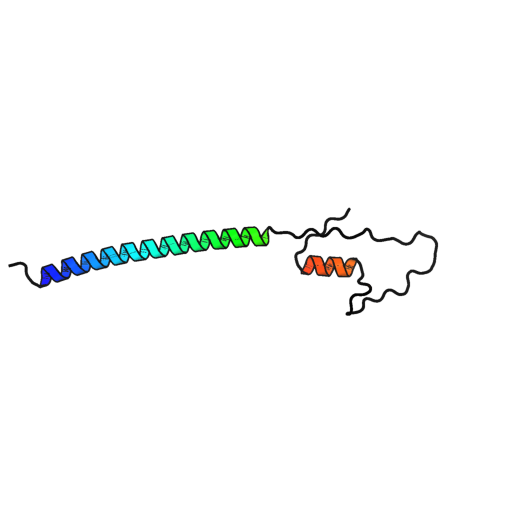CA . LEU A 1 78 ? -18.065 -11.415 28.625 1.00 61.09 78 LEU A CA 1
ATOM 616 C C . LEU A 1 78 ? -18.127 -10.146 29.490 1.00 61.09 78 LEU A C 1
ATOM 618 O O . LEU A 1 78 ? -19.020 -9.310 29.333 1.00 61.09 78 LEU A O 1
ATOM 622 N N . LYS A 1 79 ? -17.152 -9.965 30.390 1.00 67.12 79 LYS A N 1
ATOM 623 C CA . LYS A 1 79 ? -17.029 -8.724 31.168 1.00 67.12 79 LYS A CA 1
ATOM 624 C C . LYS A 1 79 ? -16.745 -7.560 30.224 1.00 67.12 79 LYS A C 1
ATOM 626 O O . LYS A 1 79 ? -15.957 -7.696 29.293 1.00 67.12 79 LYS A O 1
ATOM 631 N N . PHE A 1 80 ? -17.328 -6.396 30.505 1.00 67.88 80 PHE A N 1
ATOM 632 C CA . PHE A 1 80 ? -17.130 -5.188 29.694 1.00 67.88 80 PHE A CA 1
ATOM 633 C C . PHE A 1 80 ? -15.645 -4.869 29.462 1.00 67.88 80 PHE A C 1
ATOM 635 O O . PHE A 1 80 ? -15.255 -4.543 28.346 1.00 67.88 80 PHE A O 1
ATOM 642 N N . ASP A 1 81 ? -14.818 -5.014 30.500 1.00 71.19 81 ASP A N 1
ATOM 643 C CA . ASP A 1 81 ? -13.384 -4.727 30.422 1.00 71.19 81 ASP A CA 1
ATOM 644 C C . ASP A 1 81 ? -12.644 -5.739 29.523 1.00 71.19 81 ASP A C 1
ATOM 646 O O . ASP A 1 81 ? -11.738 -5.350 28.787 1.00 71.19 81 ASP A O 1
ATOM 650 N N . ASP A 1 82 ? -13.086 -7.003 29.496 1.00 72.38 82 ASP A N 1
ATOM 651 C CA . ASP A 1 82 ? -12.541 -8.040 28.609 1.00 72.38 82 ASP A CA 1
ATOM 652 C C . ASP A 1 82 ? -12.958 -7.787 27.151 1.00 72.38 82 ASP A C 1
ATOM 654 O O . ASP A 1 82 ? -12.130 -7.872 26.246 1.00 72.38 82 ASP A O 1
ATOM 658 N N . VAL A 1 83 ? -14.214 -7.389 26.909 1.00 75.06 83 VAL A N 1
ATOM 659 C CA . VAL A 1 83 ? -14.690 -6.988 25.572 1.00 75.06 83 VAL A CA 1
ATOM 660 C C . VAL A 1 83 ? -13.930 -5.760 25.078 1.00 75.06 83 VAL A C 1
ATOM 662 O O . VAL A 1 83 ? -13.462 -5.745 23.943 1.00 75.06 83 VAL A O 1
ATOM 665 N N . LEU A 1 84 ? -13.743 -4.747 25.926 1.00 76.31 84 LEU A N 1
ATOM 666 C CA . LEU A 1 84 ? -12.980 -3.550 25.582 1.00 76.31 84 LEU A CA 1
ATOM 667 C C . LEU A 1 84 ? -11.518 -3.893 25.261 1.00 76.31 84 LEU A C 1
ATOM 669 O O . LEU A 1 84 ? -10.968 -3.380 24.284 1.00 76.31 84 LEU A O 1
ATOM 673 N N . ALA A 1 85 ? -10.903 -4.789 26.038 1.00 77.69 85 ALA A N 1
ATOM 674 C CA . ALA A 1 85 ? -9.553 -5.275 25.783 1.00 77.69 85 ALA A CA 1
ATOM 675 C C . ALA A 1 85 ? -9.463 -6.047 24.457 1.00 77.69 85 ALA A C 1
ATOM 677 O O . ALA A 1 85 ? -8.536 -5.811 23.684 1.00 77.69 85 ALA A O 1
ATOM 678 N N . MET A 1 86 ? -10.437 -6.909 24.146 1.00 76.38 86 MET A N 1
ATOM 679 C CA . 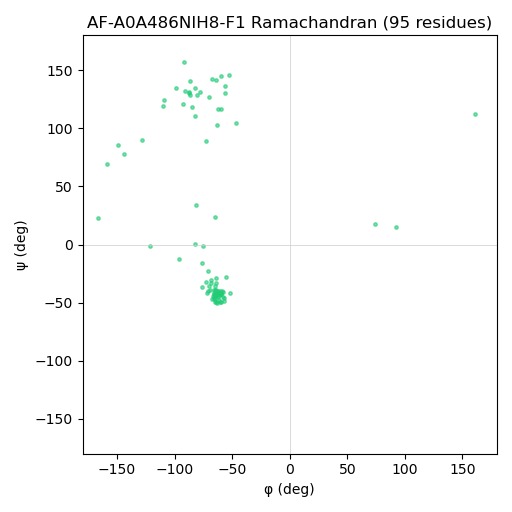MET A 1 86 ? -10.496 -7.646 22.879 1.00 76.38 86 MET A CA 1
ATOM 680 C C . MET A 1 86 ? -10.707 -6.720 21.676 1.00 76.38 86 MET A C 1
ATOM 682 O O . MET A 1 86 ? -10.034 -6.880 20.659 1.00 76.38 86 MET A O 1
ATOM 686 N N . LEU A 1 87 ? -11.590 -5.725 21.788 1.00 78.81 87 LEU A N 1
ATOM 687 C CA . LEU A 1 87 ? -11.823 -4.729 20.737 1.00 78.81 87 LEU A CA 1
ATOM 688 C C . LEU A 1 87 ? -10.575 -3.868 20.506 1.00 78.81 87 LEU A C 1
ATOM 690 O O . LEU A 1 87 ? -10.162 -3.678 19.363 1.00 78.81 87 LEU A O 1
ATOM 694 N N . THR A 1 88 ? -9.915 -3.432 21.580 1.00 78.56 88 THR A N 1
ATOM 695 C CA . THR A 1 88 ? -8.656 -2.677 21.496 1.00 78.56 88 THR A CA 1
ATOM 696 C C . THR A 1 88 ? -7.538 -3.523 20.880 1.00 78.56 88 THR A C 1
ATOM 698 O O . THR A 1 88 ? -6.821 -3.045 20.004 1.00 78.56 88 THR A O 1
ATOM 701 N N . ALA A 1 89 ? -7.411 -4.797 21.271 1.00 79.25 89 ALA A N 1
ATOM 702 C CA . ALA A 1 89 ? -6.448 -5.734 20.686 1.00 79.25 89 ALA A CA 1
ATOM 703 C C . ALA A 1 89 ? -6.722 -6.012 19.196 1.00 79.25 89 ALA A C 1
ATOM 705 O O . ALA A 1 89 ? -5.789 -6.258 18.435 1.00 79.25 89 ALA A O 1
ATOM 706 N N . ALA A 1 90 ? -7.985 -5.929 18.771 1.00 77.12 90 ALA A N 1
ATOM 707 C CA . ALA A 1 90 ? -8.398 -6.020 17.374 1.00 77.12 90 ALA A CA 1
ATOM 708 C C . ALA A 1 90 ? -8.253 -4.695 16.592 1.00 77.12 90 ALA A C 1
ATOM 710 O O . ALA A 1 90 ? -8.595 -4.653 15.411 1.00 77.12 90 ALA A O 1
ATOM 711 N N . GLY A 1 91 ? -7.766 -3.615 17.219 1.00 72.75 91 GLY A N 1
ATOM 712 C CA . GLY A 1 91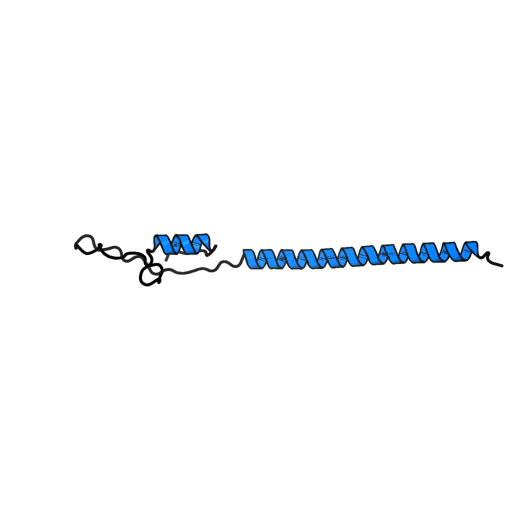 ? -7.610 -2.298 16.586 1.00 72.75 91 GLY A CA 1
ATOM 713 C C . GLY A 1 91 ? -8.927 -1.540 16.370 1.00 72.75 91 GLY A C 1
ATOM 714 O O . GLY A 1 91 ? -8.981 -0.610 15.567 1.00 72.75 91 GLY A O 1
ATOM 715 N N . ILE A 1 92 ? -9.997 -1.934 17.063 1.00 77.31 92 ILE A N 1
ATOM 716 C CA . ILE A 1 92 ? -11.320 -1.309 16.985 1.00 77.31 92 ILE A CA 1
ATOM 717 C C . ILE A 1 92 ? -11.382 -0.153 17.984 1.00 77.31 92 ILE A C 1
ATOM 719 O O . ILE A 1 92 ? -11.045 -0.309 19.159 1.00 77.31 92 ILE A O 1
ATOM 723 N N . LYS A 1 93 ? -11.838 1.017 17.525 1.00 71.38 93 LYS A N 1
ATOM 724 C CA . LYS A 1 93 ? -11.992 2.199 18.376 1.00 71.38 93 LYS A CA 1
ATOM 725 C C . LYS A 1 93 ? -13.366 2.155 19.049 1.00 71.38 93 LYS A C 1
ATOM 727 O O . LYS A 1 93 ? -14.379 1.985 18.380 1.00 71.38 93 LYS A O 1
ATOM 732 N N . VAL A 1 94 ? -13.419 2.318 20.365 1.00 70.62 94 VAL A N 1
ATOM 733 C CA . VAL A 1 94 ? -14.680 2.357 21.124 1.00 70.62 94 VAL A CA 1
ATOM 734 C C . VAL A 1 94 ? -14.909 3.789 21.601 1.00 70.62 94 VAL A C 1
ATOM 736 O O . VAL A 1 94 ? -14.033 4.364 22.243 1.00 70.62 94 VAL A O 1
ATOM 739 N N . GLU A 1 95 ? -16.060 4.372 21.264 1.00 65.38 95 GLU A N 1
ATOM 740 C CA . GLU A 1 95 ? -16.512 5.660 21.809 1.00 65.38 95 GLU A CA 1
ATOM 741 C C . GLU A 1 95 ? -17.503 5.364 22.948 1.00 65.38 95 GLU A C 1
ATOM 743 O O . GLU A 1 95 ? -18.355 4.482 22.817 1.00 65.38 95 GLU A O 1
ATOM 748 N N . ALA A 1 96 ? -17.361 6.049 24.084 1.00 57.91 96 ALA A N 1
ATOM 749 C CA . ALA A 1 96 ? -18.278 5.922 25.217 1.00 57.91 96 ALA A CA 1
ATOM 750 C C . ALA A 1 96 ? -19.401 6.964 25.090 1.00 57.91 96 ALA A C 1
ATOM 752 O O . ALA A 1 96 ? -19.105 8.135 24.853 1.00 57.91 96 ALA A O 1
ATOM 753 N N . GLU A 1 97 ? -20.659 6.539 25.252 1.00 51.88 97 GLU A N 1
ATOM 754 C CA . GLU A 1 97 ? -21.853 7.406 25.246 1.00 51.88 97 GLU A CA 1
ATOM 755 C C . GLU A 1 97 ? -22.385 7.657 26.665 1.00 51.88 97 GLU A C 1
ATOM 757 O O . GLU A 1 97 ? -22.511 6.684 27.453 1.00 51.88 97 GLU A O 1
#

Organism: Klebsiella pneumoniae (NCBI:txid573)

Mean predicted aligned error: 14.55 Å

Foldseek 3Di:
DPDPVVVVVVVVVVVVVVVVVVVVVVVVVVVVVVVVVVVVVVVVLPDAAEDEDDDDPDDDPDDDDPPDDDDDPVGPGDDPVRVVVVCVVVVHDYDYD

pLDDT: mean 75.43, std 17.46, range [45.75, 97.19]